Protein AF-A0A1H5E497-F1 (afdb_monomer_lite)

Foldseek 3Di:
DAAPPPRHDADDPVCVVVSHHPVRCCVVVPDDDPDPDDDDDDDDDDDPPRPPPND

Radius of gyration: 21.41 Å; chains: 1; bounding box: 41×27×48 Å

pLDDT: mean 88.65, std 9.13, range [59.41, 97.81]

Sequence (55 aa):
MYCRLCGRPLTGADSRRTGLGPTCDAKLHPAPPDIRTRRHEVTQDTLPGLDPSAD

Secondary structure (DSSP, 8-state):
-B-TTT-PBP-SHHHHHHT--HHHHHHHSPPPPS--------PPPPPTTS-TT--

Structure (mmCIF, N/CA/C/O backbone):
data_AF-A0A1H5E497-F1
#
_entry.id   AF-A0A1H5E497-F1
#
loop_
_atom_site.group_PDB
_atom_site.id
_atom_site.type_symbol
_atom_site.label_atom_id
_atom_site.label_alt_id
_atom_site.label_comp_id
_atom_site.label_asym_id
_atom_site.label_entity_id
_atom_site.label_seq_id
_atom_site.pdbx_PDB_ins_code
_atom_site.Cartn_x
_atom_site.Cartn_y
_atom_site.Cartn_z
_atom_site.occupancy
_atom_site.B_iso_or_equiv
_atom_site.auth_seq_id
_atom_site.auth_comp_id
_atom_site.auth_asym_id
_atom_site.auth_atom_id
_atom_site.pdbx_PDB_model_num
ATOM 1 N N . MET A 1 1 ? -2.872 9.604 19.822 1.00 90.44 1 MET A N 1
ATOM 2 C CA . MET A 1 1 ? -1.960 9.735 18.664 1.00 90.44 1 MET A CA 1
ATOM 3 C C . MET A 1 1 ? -2.796 10.005 17.422 1.00 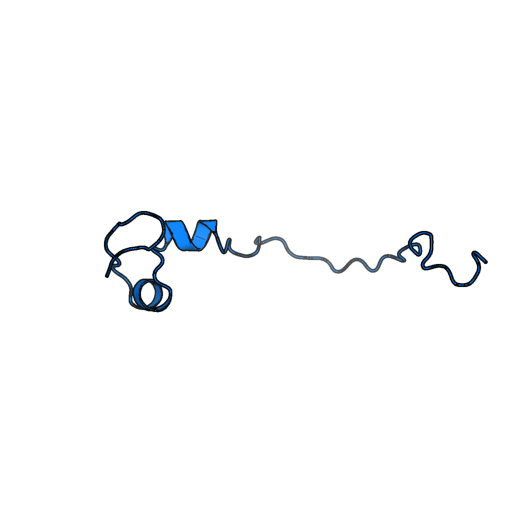90.44 1 MET A C 1
ATOM 5 O O . MET A 1 1 ? -3.825 9.352 17.263 1.00 90.44 1 MET A O 1
ATOM 9 N N . TYR A 1 2 ? -2.396 10.971 16.598 1.00 97.81 2 TYR A N 1
ATOM 10 C CA . TYR A 1 2 ? -3.149 11.431 15.426 1.00 97.81 2 TYR A CA 1
ATOM 11 C C . TYR A 1 2 ? -2.354 11.192 14.145 1.00 97.81 2 TYR A C 1
ATOM 13 O O . TYR A 1 2 ? -1.126 11.136 14.176 1.00 97.81 2 TYR A O 1
ATOM 21 N N . CYS A 1 3 ? -3.052 11.035 13.023 1.00 97.75 3 CYS A N 1
ATOM 22 C CA . CYS A 1 3 ? -2.416 10.882 11.723 1.00 97.75 3 CYS A CA 1
ATOM 23 C C . CYS A 1 3 ? -1.679 12.165 11.326 1.00 97.75 3 CYS A C 1
ATOM 25 O O . CYS A 1 3 ? -2.294 13.228 11.267 1.00 97.75 3 CYS A O 1
ATOM 27 N N . ARG A 1 4 ? -0.401 12.045 10.952 1.00 96.88 4 ARG A N 1
ATOM 28 C CA . ARG A 1 4 ? 0.424 13.179 10.497 1.00 96.88 4 ARG A CA 1
ATOM 29 C C . ARG A 1 4 ? -0.022 13.815 9.174 1.00 96.88 4 ARG A C 1
ATOM 31 O O . ARG A 1 4 ? 0.441 14.897 8.851 1.00 96.88 4 ARG A O 1
ATOM 38 N N . LEU A 1 5 ? -0.890 13.143 8.409 1.00 97.06 5 LEU A N 1
ATOM 39 C CA . LEU A 1 5 ? -1.393 13.643 7.125 1.00 97.06 5 LEU A CA 1
ATOM 40 C C . LEU A 1 5 ? -2.756 14.339 7.257 1.00 97.06 5 LEU A C 1
ATOM 42 O O . LEU A 1 5 ? -2.968 15.391 6.672 1.00 97.06 5 LEU A O 1
ATOM 46 N N . CYS A 1 6 ? -3.698 13.741 7.996 1.00 97.31 6 CYS A N 1
ATOM 47 C CA . CYS A 1 6 ? -5.093 14.204 8.038 1.00 97.31 6 CYS A CA 1
ATOM 48 C C . CYS A 1 6 ? -5.604 14.594 9.432 1.00 97.31 6 CYS A C 1
ATOM 50 O O . CYS A 1 6 ? -6.767 14.964 9.564 1.00 97.31 6 CYS A O 1
ATOM 52 N N . GLY A 1 7 ? -4.794 14.444 10.484 1.00 97.50 7 GLY A N 1
ATOM 53 C CA . GLY A 1 7 ? -5.159 14.813 11.855 1.00 97.50 7 GLY A CA 1
ATOM 54 C C . GLY A 1 7 ? -6.197 13.913 12.538 1.00 97.50 7 GLY A C 1
ATOM 55 O O . GLY A 1 7 ? -6.533 14.156 13.690 1.00 97.50 7 GLY A O 1
ATOM 56 N N . ARG A 1 8 ? -6.708 12.858 11.886 1.00 97.25 8 ARG A N 1
ATOM 57 C CA . ARG A 1 8 ? -7.684 11.930 12.496 1.00 97.25 8 ARG A CA 1
ATOM 58 C C . ARG A 1 8 ? -7.042 11.016 13.553 1.00 97.25 8 ARG A C 1
ATOM 60 O O . ARG A 1 8 ? -5.861 10.680 13.419 1.00 97.25 8 ARG A O 1
ATOM 67 N N . PRO A 1 9 ? -7.791 10.592 14.591 1.00 97.69 9 PRO A N 1
ATOM 68 C CA . PRO A 1 9 ? -7.268 9.710 15.633 1.00 97.69 9 PRO A CA 1
ATOM 69 C C . PRO A 1 9 ? -6.874 8.335 15.074 1.00 97.69 9 PRO A C 1
ATOM 71 O O . PRO A 1 9 ? -7.571 7.767 14.235 1.00 97.69 9 PRO A O 1
ATOM 74 N N . LEU A 1 10 ? -5.749 7.796 15.554 1.00 97.06 10 LEU A N 1
ATOM 75 C CA . LEU A 1 10 ? -5.227 6.491 15.137 1.00 97.06 10 LEU A CA 1
ATOM 76 C C . LEU A 1 10 ? -5.778 5.365 16.022 1.00 97.06 10 LEU A C 1
ATOM 78 O O . LEU A 1 10 ? -5.538 5.334 17.235 1.00 97.06 10 LEU A O 1
ATOM 82 N N . THR A 1 11 ? -6.472 4.412 15.403 1.00 91.94 11 THR A N 1
ATOM 83 C CA . THR A 1 11 ? -7.141 3.301 16.097 1.00 91.94 11 THR A CA 1
ATOM 84 C C . THR A 1 11 ? -6.280 2.036 16.183 1.00 91.94 11 THR A C 1
ATOM 86 O O . THR A 1 11 ? -6.280 1.392 17.229 1.00 91.94 11 THR A O 1
ATOM 89 N N . GLY A 1 12 ? -5.502 1.711 15.144 1.00 92.81 12 GLY A N 1
ATOM 90 C CA . GLY A 1 12 ? -4.668 0.501 15.077 1.00 92.81 12 GLY A CA 1
ATOM 91 C C . GLY A 1 12 ? -3.238 0.672 15.605 1.00 92.81 12 GLY A C 1
ATOM 92 O O . GLY A 1 12 ? -2.670 1.765 15.556 1.00 92.81 12 GLY A O 1
ATOM 93 N N . ALA A 1 13 ? -2.634 -0.423 16.081 1.00 96.19 13 ALA A N 1
ATOM 94 C CA . ALA A 1 13 ? -1.247 -0.440 16.557 1.00 96.19 13 ALA A CA 1
ATOM 95 C C . ALA A 1 13 ? -0.244 -0.104 15.440 1.00 96.19 13 ALA A C 1
ATOM 97 O O . ALA A 1 13 ? 0.651 0.714 15.651 1.00 96.19 13 ALA A O 1
ATOM 98 N N . ASP A 1 14 ? -0.439 -0.657 14.242 1.00 93.75 14 ASP A N 1
ATOM 99 C CA . ASP A 1 14 ? 0.418 -0.365 13.087 1.00 93.75 14 ASP A CA 1
ATOM 100 C C . ASP A 1 14 ? 0.317 1.099 12.672 1.00 93.75 14 ASP A C 1
ATOM 102 O O . ASP A 1 14 ? 1.337 1.758 12.486 1.00 93.75 14 ASP A O 1
ATOM 106 N N . SER A 1 15 ? -0.900 1.650 12.657 1.00 95.94 15 SER A N 1
ATOM 107 C CA . SER A 1 15 ? -1.118 3.071 12.390 1.00 95.94 15 SER A CA 1
ATOM 108 C C . SER A 1 15 ? -0.382 3.962 13.389 1.00 95.94 15 SER A C 1
ATOM 110 O O . SER A 1 15 ? 0.222 4.958 13.001 1.00 95.94 15 SER A O 1
ATOM 112 N N . ARG A 1 16 ? -0.393 3.608 14.683 1.00 95.81 16 ARG A N 1
ATOM 113 C CA . ARG A 1 16 ? 0.377 4.334 15.706 1.00 95.81 16 ARG A CA 1
ATOM 114 C C . ARG A 1 16 ? 1.881 4.218 15.461 1.00 95.81 16 ARG A C 1
ATOM 116 O O . ARG A 1 16 ? 2.578 5.213 15.593 1.00 95.81 16 ARG A O 1
ATOM 123 N N . ARG A 1 17 ? 2.383 3.051 15.057 1.00 96.44 17 ARG A N 1
ATOM 124 C CA . ARG A 1 17 ? 3.812 2.854 14.772 1.00 96.44 17 ARG A CA 1
ATOM 125 C C . ARG A 1 17 ? 4.288 3.696 13.583 1.00 96.44 17 ARG A C 1
ATOM 127 O O . ARG A 1 17 ? 5.366 4.274 13.649 1.00 96.44 17 ARG A O 1
ATOM 134 N N . THR A 1 18 ? 3.487 3.795 12.522 1.00 94.81 18 THR A N 1
ATOM 135 C CA . THR A 1 18 ? 3.831 4.555 11.304 1.00 94.81 18 THR A CA 1
ATOM 136 C C . THR A 1 18 ? 3.446 6.038 11.373 1.00 94.81 18 THR A C 1
ATOM 138 O O . THR A 1 18 ? 3.902 6.842 10.559 1.00 94.81 18 THR A O 1
ATOM 141 N N . GLY A 1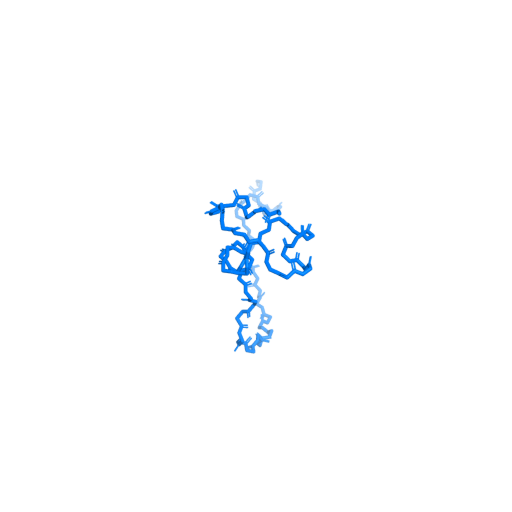 19 ? 2.587 6.423 12.324 1.00 97.12 19 GLY A N 1
ATOM 142 C CA . GLY A 1 19 ? 2.022 7.7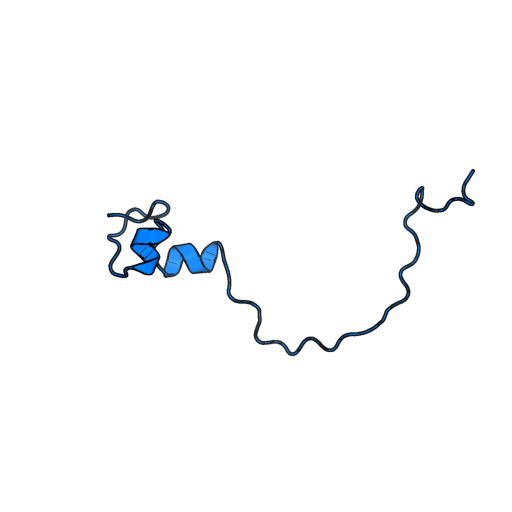71 12.430 1.00 97.12 19 GLY A CA 1
ATOM 143 C C . GLY A 1 19 ? 0.989 8.101 11.344 1.00 97.12 19 GLY A C 1
ATOM 144 O O . GLY A 1 19 ? 0.616 9.267 11.174 1.00 97.12 19 GLY A O 1
ATOM 145 N N . LEU A 1 20 ? 0.514 7.102 10.596 1.00 96.88 20 LEU A N 1
ATOM 146 C CA . LEU A 1 20 ? -0.415 7.263 9.481 1.00 96.88 20 LEU A CA 1
ATOM 147 C C . LEU A 1 20 ? -1.679 6.424 9.692 1.00 96.88 20 LEU A C 1
ATOM 149 O O . LEU A 1 20 ? -1.623 5.256 10.065 1.00 96.88 20 LEU A O 1
ATOM 153 N N . GLY A 1 21 ? -2.846 7.030 9.453 1.00 96.75 21 GLY A N 1
ATOM 154 C CA . GLY A 1 21 ? -4.111 6.293 9.423 1.00 96.75 21 GLY A CA 1
ATOM 155 C C . GLY A 1 21 ? -4.192 5.410 8.172 1.00 96.75 21 GLY A C 1
ATOM 156 O O . GLY A 1 21 ? -3.579 5.765 7.165 1.00 96.75 21 GLY A O 1
ATOM 157 N N . PRO A 1 22 ? -4.981 4.321 8.181 1.00 94.19 22 PRO A N 1
ATOM 158 C CA . PRO A 1 22 ? -4.972 3.310 7.115 1.00 94.19 22 PRO A CA 1
ATOM 159 C C . PRO A 1 22 ? -5.264 3.900 5.729 1.00 94.19 22 PRO A C 1
ATOM 161 O O . PRO A 1 22 ? -4.589 3.591 4.756 1.00 94.19 22 PRO A O 1
ATOM 164 N N . THR A 1 23 ? -6.206 4.841 5.643 1.00 94.44 23 THR A N 1
ATOM 165 C CA . THR A 1 23 ? -6.522 5.534 4.387 1.00 94.44 23 THR A CA 1
ATOM 166 C C . THR A 1 23 ? -5.389 6.440 3.900 1.00 94.44 23 THR A C 1
ATOM 168 O O . THR A 1 23 ? -5.227 6.623 2.702 1.00 94.44 23 THR A O 1
ATOM 171 N N . CYS A 1 24 ? -4.636 7.066 4.807 1.00 96.06 24 CYS A N 1
ATOM 172 C CA . CYS A 1 24 ? -3.532 7.958 4.439 1.00 96.06 24 CYS A CA 1
ATOM 173 C C . CYS A 1 24 ? -2.275 7.170 4.080 1.00 96.06 24 CYS A C 1
ATOM 175 O O . CYS A 1 24 ? -1.548 7.575 3.182 1.00 96.06 24 CYS A O 1
ATOM 177 N N . ASP A 1 25 ? -2.047 6.049 4.759 1.00 94.62 25 ASP A N 1
ATOM 178 C CA . ASP A 1 25 ? -0.947 5.145 4.461 1.00 94.62 25 ASP A CA 1
ATOM 179 C C . ASP A 1 25 ? -1.118 4.504 3.080 1.00 94.62 25 ASP A C 1
ATOM 181 O O . ASP A 1 25 ? -0.231 4.640 2.249 1.00 94.62 25 ASP A O 1
ATOM 185 N N . ALA A 1 26 ? -2.304 3.973 2.759 1.00 93.38 26 ALA A N 1
ATOM 186 C CA . ALA A 1 26 ? -2.592 3.393 1.441 1.00 93.38 26 ALA A CA 1
ATOM 187 C C . ALA A 1 26 ? -2.448 4.384 0.265 1.00 93.38 26 ALA A C 1
ATOM 189 O O . ALA A 1 26 ? -2.242 3.968 -0.871 1.00 93.38 26 ALA A O 1
ATOM 190 N N . LYS A 1 27 ? -2.556 5.697 0.516 1.00 92.44 27 LYS A N 1
ATOM 191 C CA . LYS A 1 27 ? -2.303 6.730 -0.505 1.00 92.44 27 LYS A CA 1
ATOM 192 C C . LYS A 1 27 ? -0.819 6.902 -0.810 1.00 92.44 27 LYS A C 1
ATOM 194 O O . LYS A 1 27 ? -0.471 7.202 -1.944 1.00 92.44 27 LYS A O 1
ATOM 199 N N . LEU A 1 28 ? 0.025 6.784 0.212 1.00 93.88 28 LEU A N 1
ATOM 200 C CA . LEU A 1 28 ? 1.472 6.952 0.087 1.00 93.88 28 LEU A CA 1
ATOM 201 C C . LEU A 1 28 ? 2.160 5.640 -0.297 1.00 93.88 28 LEU A C 1
ATOM 203 O O . LEU A 1 28 ? 3.150 5.650 -1.019 1.00 93.88 28 LEU A O 1
ATOM 207 N N . HIS A 1 29 ? 1.612 4.524 0.168 1.00 89.81 29 HIS A N 1
ATOM 208 C CA . HIS A 1 29 ? 2.116 3.174 -0.029 1.00 89.81 29 HIS A CA 1
ATOM 209 C C . HIS A 1 29 ? 0.986 2.311 -0.604 1.00 89.81 29 HIS A C 1
ATOM 211 O O . HIS A 1 29 ? 0.389 1.503 0.115 1.00 89.81 29 HIS A O 1
ATOM 217 N N . PRO A 1 30 ? 0.619 2.518 -1.881 1.00 88.06 30 PRO A N 1
ATOM 218 C CA . PRO A 1 30 ? -0.394 1.693 -2.514 1.00 88.06 30 PRO A CA 1
ATOM 219 C C . PRO A 1 30 ? 0.062 0.234 -2.524 1.00 88.06 30 PRO A C 1
ATOM 221 O O . PRO A 1 30 ? 1.241 -0.064 -2.738 1.00 88.06 30 PRO A O 1
ATOM 224 N N . ALA A 1 31 ? -0.884 -0.677 -2.293 1.00 87.06 31 ALA A N 1
ATOM 225 C CA . ALA A 1 31 ? -0.611 -2.097 -2.432 1.00 87.06 31 ALA A CA 1
ATOM 226 C C . ALA A 1 31 ? -0.112 -2.381 -3.859 1.00 87.06 31 ALA A C 1
ATOM 228 O O . ALA A 1 31 ? -0.607 -1.762 -4.811 1.00 87.06 31 ALA A O 1
ATOM 229 N N . PRO A 1 32 ? 0.842 -3.312 -4.024 1.00 83.50 32 PRO A N 1
ATOM 230 C CA . PRO A 1 32 ? 1.217 -3.782 -5.344 1.00 83.50 32 PRO A CA 1
ATOM 231 C C . PRO A 1 32 ? -0.038 -4.213 -6.113 1.00 83.50 32 PRO A C 1
ATOM 233 O O . PRO A 1 32 ? -0.932 -4.824 -5.518 1.00 83.50 32 PRO A O 1
ATOM 236 N N . PRO A 1 33 ? -0.135 -3.890 -7.411 1.00 82.69 33 PRO A N 1
ATOM 237 C CA . PRO A 1 33 ? -1.273 -4.315 -8.205 1.00 82.69 33 PRO A CA 1
ATOM 238 C C . PRO A 1 33 ? -1.351 -5.844 -8.209 1.00 82.69 33 PRO A C 1
ATOM 240 O O . PRO A 1 33 ? -0.332 -6.516 -8.378 1.00 82.69 33 PRO A O 1
ATOM 243 N N . ASP A 1 34 ? -2.562 -6.388 -8.073 1.00 82.88 34 ASP A N 1
ATOM 244 C CA . ASP A 1 34 ? -2.829 -7.826 -8.209 1.00 82.88 34 ASP A CA 1
ATOM 245 C C . ASP A 1 34 ? -2.840 -8.232 -9.693 1.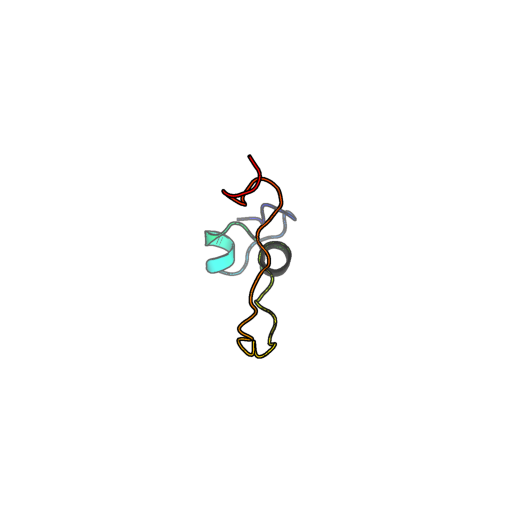00 82.88 34 ASP A C 1
ATOM 247 O O . ASP A 1 34 ? -3.820 -8.710 -10.261 1.00 82.88 34 ASP A O 1
ATOM 251 N N . ILE A 1 35 ? -1.732 -7.932 -10.367 1.00 81.62 35 ILE A N 1
ATOM 252 C CA . ILE A 1 35 ? -1.469 -8.292 -11.750 1.00 81.62 35 ILE A CA 1
ATOM 253 C C . ILE A 1 35 ? -0.332 -9.294 -11.709 1.00 81.62 35 ILE A C 1
ATOM 255 O O . ILE A 1 35 ? 0.759 -9.005 -11.215 1.00 81.62 35 ILE A O 1
ATOM 259 N N . ARG A 1 36 ? -0.566 -10.480 -12.274 1.00 79.50 36 ARG A N 1
ATOM 260 C CA . ARG A 1 36 ? 0.507 -11.455 -12.462 1.00 79.50 36 ARG A CA 1
ATOM 261 C C . ARG A 1 36 ? 1.538 -10.875 -13.417 1.00 79.50 36 ARG A C 1
ATOM 263 O O . ARG A 1 36 ? 1.292 -10.760 -14.617 1.00 79.50 36 ARG A O 1
ATOM 270 N N . THR A 1 37 ? 2.702 -10.532 -12.885 1.00 75.44 37 THR A N 1
ATOM 271 C CA . THR A 1 37 ? 3.835 -10.095 -13.688 1.00 75.44 37 THR A CA 1
ATOM 272 C C . THR A 1 37 ? 4.403 -11.313 -14.412 1.00 75.44 37 THR A C 1
ATOM 274 O O . THR A 1 37 ? 5.050 -12.182 -13.832 1.00 75.44 37 THR A O 1
ATOM 277 N N . ARG A 1 38 ? 4.128 -11.424 -15.714 1.00 78.62 38 ARG A N 1
ATOM 278 C CA . ARG A 1 38 ? 4.872 -12.354 -16.564 1.00 78.62 38 ARG A CA 1
ATOM 279 C C . ARG A 1 38 ? 6.214 -11.691 -16.856 1.00 78.62 38 ARG A C 1
ATOM 281 O O . ARG A 1 38 ? 6.243 -10.621 -17.457 1.00 78.62 38 ARG A O 1
ATOM 288 N N . ARG A 1 39 ? 7.315 -12.300 -16.413 1.00 79.31 39 ARG A N 1
ATOM 289 C CA . ARG A 1 39 ? 8.658 -11.813 -16.742 1.00 79.31 39 ARG A CA 1
ATOM 290 C C . ARG A 1 39 ? 8.854 -11.960 -18.251 1.00 79.31 39 ARG A C 1
ATOM 292 O O . ARG A 1 39 ? 8.918 -13.078 -18.753 1.00 79.31 39 ARG A O 1
ATOM 299 N N . HIS A 1 40 ? 8.870 -10.839 -18.963 1.00 83.44 40 HIS A N 1
ATOM 300 C CA . HIS A 1 40 ? 9.234 -10.787 -20.371 1.00 83.44 40 HIS A CA 1
ATOM 301 C C . HIS A 1 40 ? 10.679 -10.311 -20.450 1.00 83.44 40 HIS A C 1
ATOM 303 O O . HIS A 1 40 ? 10.989 -9.195 -20.037 1.00 83.44 40 HIS A O 1
ATOM 309 N N . GLU A 1 41 ? 11.565 -11.194 -20.898 1.00 84.69 41 GLU A N 1
ATOM 310 C CA . GLU A 1 41 ? 12.950 -10.822 -21.154 1.00 84.69 41 GLU A CA 1
ATOM 311 C C . GLU A 1 41 ? 12.989 -10.031 -22.462 1.00 84.69 41 GLU A C 1
ATOM 313 O O . GLU A 1 41 ? 12.589 -10.532 -23.512 1.00 84.69 41 GLU A O 1
ATOM 318 N N . VAL A 1 42 ? 13.406 -8.770 -22.360 1.00 89.06 42 VAL A N 1
ATOM 319 C CA . VAL A 1 42 ? 13.568 -7.847 -23.484 1.00 89.06 42 VAL A CA 1
ATOM 320 C C . VAL A 1 42 ? 15.022 -7.422 -23.561 1.00 89.06 42 VAL A C 1
ATOM 322 O O . VAL A 1 42 ? 15.616 -7.052 -22.547 1.00 89.06 42 VAL A O 1
ATOM 325 N N . THR A 1 43 ? 15.585 -7.460 -24.765 1.00 88.88 43 THR A N 1
ATOM 326 C CA . THR A 1 43 ? 16.856 -6.794 -25.044 1.00 88.88 43 THR A CA 1
ATOM 327 C C . THR A 1 43 ? 16.592 -5.296 -25.049 1.00 88.88 43 THR A C 1
ATOM 329 O O . THR A 1 43 ? 15.768 -4.820 -25.827 1.00 88.88 43 THR A O 1
ATOM 332 N N . GLN A 1 44 ? 17.236 -4.572 -24.138 1.00 89.94 44 GLN A N 1
ATOM 333 C CA . GLN A 1 44 ? 17.183 -3.115 -24.121 1.00 89.94 44 GLN A CA 1
ATOM 334 C C . GLN A 1 44 ? 18.300 -2.576 -25.005 1.00 89.94 44 GLN A C 1
ATOM 336 O O . GLN A 1 44 ? 19.447 -2.999 -24.858 1.00 89.94 44 GLN A O 1
ATOM 341 N N . ASP A 1 45 ? 17.961 -1.648 -25.895 1.00 89.44 45 ASP A N 1
ATOM 342 C CA . ASP A 1 45 ? 18.968 -0.849 -26.582 1.00 89.44 45 ASP A CA 1
ATOM 343 C C . ASP A 1 45 ? 19.721 -0.009 -25.547 1.00 89.44 45 ASP A C 1
ATOM 345 O O . ASP A 1 45 ? 19.139 0.482 -24.570 1.00 89.44 45 ASP A O 1
ATOM 349 N N . THR A 1 46 ? 21.024 0.155 -25.745 1.00 89.4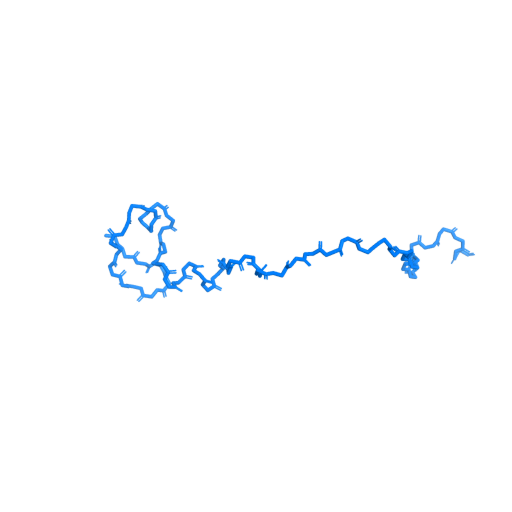4 46 THR A N 1
ATOM 350 C CA . THR A 1 46 ? 21.818 1.048 -24.908 1.00 89.44 46 THR A CA 1
ATOM 351 C C . THR A 1 46 ? 21.319 2.485 -25.065 1.00 89.44 46 THR A C 1
ATOM 353 O O . THR A 1 46 ? 20.910 2.916 -26.144 1.00 89.44 46 THR A O 1
ATOM 356 N N . LEU A 1 47 ? 21.349 3.253 -23.976 1.00 88.75 47 LEU A N 1
ATOM 357 C CA . LEU A 1 47 ? 21.030 4.675 -24.050 1.00 88.75 47 LEU A CA 1
ATOM 358 C C . LEU A 1 47 ? 22.172 5.442 -24.749 1.00 88.75 47 LEU A C 1
ATOM 360 O O . LEU A 1 47 ? 23.341 5.166 -24.465 1.00 88.75 47 LEU A O 1
ATOM 364 N N . PRO A 1 48 ? 21.869 6.462 -25.574 1.00 84.75 48 PRO A N 1
ATOM 365 C CA . PRO A 1 48 ? 22.888 7.301 -26.202 1.00 84.75 48 PRO A CA 1
ATOM 366 C C . PRO A 1 48 ? 23.856 7.901 -25.172 1.00 84.75 48 PRO A C 1
ATOM 368 O O . PRO A 1 48 ? 23.425 8.429 -24.145 1.00 84.75 48 PRO A O 1
ATOM 371 N N . GLY A 1 49 ? 25.162 7.823 -25.440 1.00 83.56 49 GLY A N 1
ATOM 372 C CA . GLY A 1 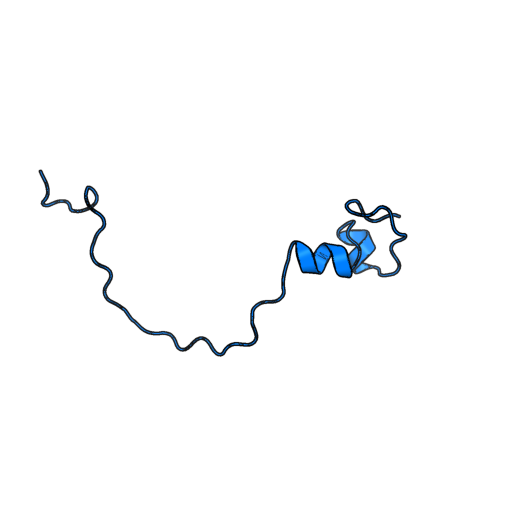49 ? 26.221 8.270 -24.521 1.00 83.56 49 GLY A CA 1
ATOM 373 C C . GLY A 1 49 ? 26.619 7.250 -23.445 1.00 83.56 49 GLY A C 1
ATOM 374 O O . GLY A 1 49 ? 27.586 7.484 -22.726 1.00 83.56 49 GLY A O 1
ATOM 375 N N . LEU A 1 50 ? 25.909 6.118 -23.343 1.00 84.06 50 LEU A N 1
ATOM 376 C CA . LEU A 1 50 ? 26.359 4.923 -22.612 1.00 84.06 50 LEU A CA 1
ATOM 377 C C . LEU A 1 50 ? 26.925 3.850 -23.552 1.00 84.06 50 LEU A C 1
ATOM 379 O O . LEU A 1 50 ? 27.458 2.845 -23.082 1.00 84.06 50 LEU A O 1
ATOM 383 N N . ASP A 1 51 ? 26.825 4.072 -24.864 1.00 78.44 51 ASP A N 1
ATOM 384 C CA . ASP A 1 51 ? 27.483 3.259 -25.878 1.00 78.44 51 ASP A CA 1
ATOM 385 C C . ASP A 1 51 ? 28.985 3.577 -25.918 1.00 78.44 51 ASP A C 1
ATOM 387 O O . ASP A 1 51 ? 29.362 4.676 -26.329 1.00 78.44 51 ASP A O 1
ATOM 391 N N . PRO A 1 52 ? 29.871 2.628 -25.560 1.00 67.94 52 PRO A N 1
ATOM 392 C CA . PRO A 1 52 ? 31.321 2.842 -25.578 1.00 67.94 52 PRO A CA 1
ATOM 393 C C . PRO A 1 52 ? 31.899 2.937 -27.000 1.00 67.94 52 PRO A C 1
ATOM 395 O O . PRO A 1 52 ? 33.100 3.108 -27.170 1.00 67.94 52 PRO A O 1
ATOM 398 N N . SER A 1 53 ? 31.062 2.772 -28.025 1.00 67.44 53 SER A N 1
ATOM 399 C CA . SER A 1 53 ? 31.416 2.898 -29.439 1.00 67.44 53 SER A CA 1
ATOM 400 C C . SER A 1 53 ? 31.065 4.264 -30.037 1.00 67.44 53 SER A C 1
ATOM 402 O O . SER A 1 53 ? 31.229 4.434 -31.241 1.00 67.44 53 SER A O 1
ATOM 404 N N . ALA A 1 54 ? 30.519 5.191 -29.244 1.00 63.84 54 ALA A N 1
ATOM 405 C CA . ALA A 1 54 ? 30.060 6.506 -29.698 1.00 63.84 54 ALA A CA 1
ATOM 406 C C . ALA A 1 54 ? 31.093 7.642 -29.497 1.00 63.84 54 ALA A C 1
ATOM 408 O O . ALA A 1 54 ? 30.690 8.805 -29.471 1.00 63.84 54 ALA A O 1
ATOM 409 N N . ASP A 1 55 ? 32.382 7.305 -29.352 1.00 59.41 55 ASP A N 1
ATOM 410 C CA . ASP A 1 55 ? 33.510 8.257 -29.423 1.00 59.41 55 ASP A CA 1
ATOM 411 C C . ASP A 1 55 ? 33.872 8.614 -30.877 1.00 59.41 55 ASP A C 1
ATOM 413 O O . ASP A 1 55 ? 33.994 7.684 -31.713 1.00 59.41 55 ASP A O 1
#